Protein AF-A0ABD0NUK6-F1 (afdb_monomer_lite)

Sequence (109 aa):
HTVQKLKLQDISAITAKTLKVIPERIIDNYNKRQQPRFRLDPPGQAISTATQELLRLAEANPNGIATLDPVNDLHLKGVDVVEGVMRQRVLQDSLKDFHCIHSPTFTEQ

Radius of gyration: 19.46 Å; chains: 1; bounding box: 44×28×50 Å

Structure (mmCIF, N/CA/C/O backbone):
data_AF-A0ABD0NUK6-F1
#
_entry.id   AF-A0ABD0NUK6-F1
#
loop_
_atom_site.group_PDB
_atom_site.id
_atom_site.type_symbol
_atom_site.label_atom_id
_atom_site.label_alt_id
_atom_site.label_comp_id
_atom_site.label_asym_id
_atom_site.label_entity_id
_atom_site.label_seq_id
_atom_site.pdbx_PDB_ins_code
_atom_site.Cartn_x
_atom_site.Cartn_y
_atom_site.Cartn_z
_atom_site.occupancy
_atom_site.B_iso_or_equiv
_atom_site.auth_seq_id
_atom_site.auth_comp_id
_atom_site.auth_asym_id
_atom_site.auth_atom_id
_atom_site.pdbx_PDB_model_num
ATOM 1 N N . HIS A 1 1 ? 15.065 -0.877 -7.284 1.00 68.19 1 HIS A N 1
ATOM 2 C CA . HIS A 1 1 ? 13.633 -1.218 -7.396 1.00 68.19 1 HIS A CA 1
ATOM 3 C C . HIS A 1 1 ? 13.496 -2.732 -7.378 1.00 68.19 1 HIS A C 1
ATOM 5 O O . HIS A 1 1 ? 14.342 -3.411 -7.948 1.00 68.19 1 HIS A O 1
ATOM 11 N N . THR A 1 2 ? 12.477 -3.259 -6.714 1.00 82.25 2 THR A N 1
ATOM 12 C CA . THR A 1 2 ? 12.177 -4.695 -6.637 1.00 82.25 2 THR A CA 1
ATOM 13 C C . THR A 1 2 ? 10.699 -4.887 -6.948 1.00 82.25 2 THR A C 1
ATOM 15 O O . THR A 1 2 ? 9.888 -4.014 -6.645 1.00 82.25 2 THR A O 1
ATOM 18 N N . VAL A 1 3 ? 10.350 -6.004 -7.585 1.00 87.69 3 VAL A N 1
ATOM 19 C CA . VAL A 1 3 ? 8.954 -6.427 -7.730 1.00 87.69 3 VAL A CA 1
ATOM 20 C C . VAL A 1 3 ? 8.715 -7.512 -6.697 1.00 87.69 3 VAL A C 1
ATOM 22 O O . VAL A 1 3 ? 9.401 -8.533 -6.698 1.00 87.69 3 VAL A O 1
ATOM 25 N N . GLN A 1 4 ? 7.759 -7.278 -5.805 1.00 91.06 4 GLN A N 1
ATOM 26 C CA . GLN A 1 4 ? 7.409 -8.203 -4.737 1.00 91.06 4 GLN A CA 1
ATOM 27 C C . GLN A 1 4 ? 5.946 -8.612 -4.881 1.00 91.06 4 GLN A C 1
ATOM 29 O O . GLN A 1 4 ? 5.080 -7.778 -5.135 1.00 91.06 4 GLN A O 1
ATOM 34 N N . LYS A 1 5 ? 5.675 -9.909 -4.722 1.00 92.06 5 LYS A N 1
ATOM 35 C CA . LYS A 1 5 ? 4.309 -10.418 -4.596 1.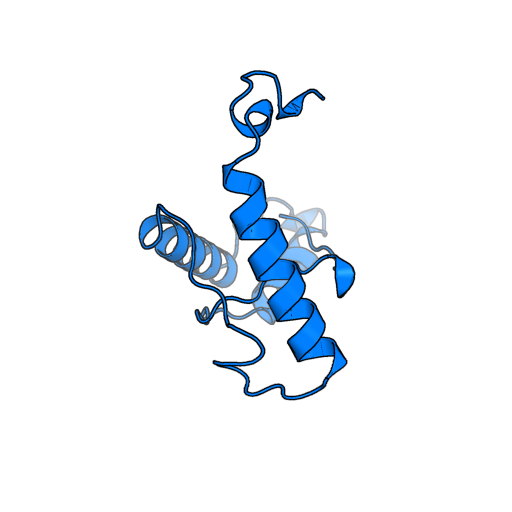00 92.06 5 LYS A CA 1
ATOM 36 C C . LYS A 1 5 ? 3.915 -10.359 -3.127 1.00 92.06 5 LYS A C 1
ATOM 38 O O . LYS A 1 5 ? 4.577 -10.987 -2.305 1.00 92.06 5 LYS A O 1
ATOM 43 N N . LEU A 1 6 ? 2.860 -9.613 -2.830 1.00 93.31 6 LEU A N 1
ATOM 44 C CA . LEU A 1 6 ? 2.291 -9.499 -1.491 1.00 93.31 6 LEU A CA 1
ATOM 45 C C . LEU A 1 6 ? 1.088 -10.433 -1.356 1.00 93.31 6 LEU A C 1
ATOM 47 O O . LEU A 1 6 ? 0.354 -10.662 -2.321 1.00 93.31 6 LEU A O 1
ATOM 51 N N . LYS A 1 7 ? 0.897 -10.985 -0.161 1.00 96.25 7 LYS A N 1
ATOM 52 C CA . LYS A 1 7 ? -0.315 -11.700 0.241 1.00 96.25 7 LYS A CA 1
ATOM 53 C C . LYS A 1 7 ? -1.310 -10.710 0.841 1.00 96.25 7 LYS A C 1
ATOM 55 O O . LYS A 1 7 ? -0.936 -9.630 1.281 1.00 96.25 7 LYS A O 1
ATOM 60 N N . LEU A 1 8 ? -2.578 -11.111 0.929 1.00 91.69 8 LEU A N 1
ATOM 61 C CA . LEU A 1 8 ? -3.622 -10.281 1.547 1.00 91.69 8 LEU A CA 1
ATOM 62 C C . LEU A 1 8 ? -3.275 -9.891 2.992 1.00 91.69 8 LEU A C 1
ATOM 64 O O . LEU A 1 8 ? -3.457 -8.747 3.378 1.00 91.69 8 LEU A O 1
ATOM 68 N N . GLN A 1 9 ? -2.703 -10.826 3.751 1.00 92.75 9 GLN A N 1
ATOM 69 C CA . GLN A 1 9 ? -2.251 -10.618 5.132 1.00 92.75 9 GLN A CA 1
ATOM 70 C C . GLN A 1 9 ? -1.090 -9.617 5.280 1.00 92.75 9 GLN A C 1
ATOM 72 O O . GLN A 1 9 ? -0.823 -9.173 6.390 1.00 92.75 9 GLN A O 1
ATOM 77 N N . ASP A 1 10 ? -0.406 -9.265 4.186 1.00 93.81 10 ASP A N 1
ATOM 78 C CA . ASP A 1 10 ? 0.679 -8.278 4.205 1.00 93.81 10 ASP A CA 1
ATOM 79 C C . ASP A 1 10 ? 0.136 -6.839 4.055 1.00 93.81 10 ASP A C 1
ATOM 81 O O . ASP A 1 10 ? 0.887 -5.872 4.176 1.00 93.81 10 ASP A O 1
ATOM 85 N N . ILE A 1 11 ? -1.165 -6.679 3.774 1.00 93.12 11 ILE A N 1
ATOM 86 C CA . ILE A 1 11 ? -1.827 -5.383 3.594 1.00 93.12 11 ILE A CA 1
ATOM 87 C C . ILE A 1 11 ? -2.464 -4.966 4.921 1.00 93.12 11 ILE A C 1
ATOM 89 O O . ILE A 1 11 ? -3.445 -5.559 5.360 1.00 93.12 11 ILE A O 1
ATOM 93 N N . SER A 1 12 ? -1.931 -3.914 5.544 1.00 91.06 12 SER A N 1
ATOM 94 C CA . SER A 1 12 ? -2.448 -3.390 6.815 1.00 91.06 12 SER A CA 1
ATOM 95 C C . SER A 1 12 ? -3.542 -2.332 6.653 1.00 91.06 12 SER A C 1
ATOM 97 O O . SER A 1 12 ? -4.397 -2.202 7.525 1.00 91.06 12 SER A O 1
ATOM 99 N N . ALA A 1 13 ? -3.528 -1.567 5.558 1.00 92.56 13 ALA A N 1
ATOM 100 C CA . ALA A 1 13 ? -4.522 -0.533 5.289 1.00 92.56 13 ALA A CA 1
ATOM 101 C C . ALA A 1 13 ? -4.613 -0.186 3.797 1.00 92.56 13 ALA A C 1
ATOM 103 O O . ALA A 1 13 ? -3.662 -0.373 3.036 1.00 92.56 13 ALA A O 1
ATOM 104 N N . ILE A 1 14 ? -5.755 0.374 3.391 1.00 94.06 14 ILE A N 1
ATOM 105 C CA . ILE A 1 14 ? -6.000 0.882 2.036 1.00 94.06 14 ILE A CA 1
ATOM 106 C C . ILE A 1 14 ? -6.258 2.381 2.140 1.00 94.06 14 ILE A C 1
ATOM 108 O O . ILE A 1 14 ? -7.076 2.808 2.947 1.00 94.06 14 ILE A O 1
ATOM 112 N N . THR A 1 15 ? -5.574 3.197 1.341 1.00 94.88 15 THR A N 1
ATOM 113 C CA . THR A 1 15 ? -5.808 4.648 1.317 1.00 94.88 15 THR A CA 1
ATOM 114 C C . THR A 1 15 ? -7.003 5.032 0.442 1.00 94.88 15 THR A C 1
ATOM 116 O O . THR A 1 15 ? -7.283 4.384 -0.561 1.00 94.88 15 THR A O 1
ATOM 119 N N . ALA A 1 16 ? -7.665 6.144 0.776 1.00 92.62 16 ALA A N 1
ATOM 120 C CA . ALA A 1 16 ? -8.652 6.783 -0.095 1.00 92.62 16 ALA A CA 1
ATOM 121 C C . ALA A 1 16 ? -8.023 7.480 -1.325 1.00 92.62 16 ALA A C 1
ATOM 123 O O . ALA A 1 16 ? -8.730 7.956 -2.215 1.00 92.62 16 ALA A O 1
ATOM 124 N N . LYS A 1 17 ? -6.689 7.602 -1.384 1.00 93.25 17 LYS A N 1
ATOM 125 C CA . LYS A 1 17 ? -5.983 8.249 -2.497 1.00 93.25 17 LYS A CA 1
ATOM 126 C C . LYS A 1 17 ? -5.747 7.271 -3.641 1.00 93.25 17 LYS A C 1
ATOM 128 O O . LYS A 1 17 ? -5.265 6.164 -3.449 1.00 93.25 17 LYS A O 1
ATOM 133 N N . THR A 1 18 ? -6.013 7.732 -4.859 1.00 91.81 18 THR A N 1
ATOM 134 C CA . THR A 1 18 ? -5.697 6.994 -6.086 1.00 91.81 18 THR A CA 1
ATOM 135 C C . THR A 1 18 ? -4.565 7.692 -6.826 1.00 91.81 18 THR A C 1
ATOM 137 O O . THR A 1 18 ? -4.641 8.893 -7.086 1.00 91.81 18 THR A O 1
ATOM 140 N N . LEU A 1 19 ? -3.521 6.941 -7.176 1.00 91.50 19 LEU A N 1
ATOM 141 C CA . LEU A 1 19 ? -2.400 7.441 -7.969 1.00 91.50 19 LEU A CA 1
ATOM 142 C C . LEU A 1 19 ? -2.641 7.188 -9.457 1.00 91.50 19 LEU A C 1
ATOM 144 O O . LEU A 1 19 ? -2.987 6.079 -9.863 1.00 91.50 19 LEU A O 1
ATOM 148 N N . LYS A 1 20 ? -2.412 8.210 -10.285 1.00 89.25 20 LYS A N 1
ATOM 149 C CA . LYS A 1 20 ? -2.475 8.090 -11.747 1.00 89.25 20 LYS A CA 1
ATOM 150 C C . LYS A 1 20 ? -1.122 7.630 -12.282 1.00 89.25 20 LYS A C 1
ATOM 152 O O . LYS A 1 20 ? -0.294 8.440 -12.688 1.00 89.25 20 LYS A O 1
ATOM 157 N N . VAL A 1 21 ? -0.900 6.322 -12.262 1.00 92.06 21 VAL A N 1
ATOM 158 C CA . VAL A 1 21 ? 0.311 5.677 -12.791 1.00 92.06 21 VAL A CA 1
ATOM 159 C C . VAL A 1 21 ? -0.050 4.658 -13.870 1.00 92.06 21 VAL A C 1
ATOM 161 O O . VAL A 1 21 ? -1.220 4.332 -14.047 1.00 92.06 21 VAL A O 1
ATOM 164 N N . ILE A 1 22 ? 0.954 4.164 -14.599 1.00 93.94 22 ILE A N 1
ATOM 165 C CA . ILE A 1 22 ? 0.792 3.112 -15.614 1.00 93.94 22 ILE A CA 1
ATOM 166 C C . ILE A 1 22 ? 1.581 1.879 -15.144 1.00 93.94 22 ILE A C 1
ATOM 168 O O . ILE A 1 22 ? 2.774 1.780 -15.459 1.00 93.94 22 ILE A O 1
ATOM 172 N N . PRO A 1 23 ? 0.974 0.978 -14.344 1.00 92.25 23 PRO A N 1
ATOM 173 C CA . PRO A 1 23 ? 1.674 -0.143 -13.715 1.00 92.25 23 PRO A CA 1
ATOM 174 C C . PRO A 1 23 ? 2.375 -1.066 -14.713 1.00 92.25 23 PRO A C 1
ATOM 176 O O . PRO A 1 23 ? 3.505 -1.485 -14.470 1.00 92.25 23 PRO A O 1
ATOM 179 N N . GLU A 1 24 ? 1.763 -1.324 -15.867 1.00 94.25 24 GLU A N 1
ATOM 180 C CA . GLU A 1 24 ? 2.305 -2.214 -16.897 1.00 94.25 24 GLU A CA 1
ATOM 181 C C . GLU A 1 24 ? 3.657 -1.694 -17.398 1.00 94.25 24 GLU A C 1
ATOM 183 O O . GLU A 1 24 ? 4.637 -2.431 -17.443 1.00 94.25 24 GLU A O 1
ATOM 188 N N . ARG A 1 25 ? 3.764 -0.382 -17.649 1.00 94.75 25 ARG A N 1
ATOM 189 C CA . ARG A 1 25 ? 5.022 0.246 -18.088 1.00 94.75 25 ARG A CA 1
ATOM 190 C C . ARG A 1 25 ? 6.102 0.233 -17.007 1.00 94.75 25 ARG A C 1
ATOM 192 O O . ARG A 1 25 ? 7.290 0.223 -17.332 1.00 94.75 25 ARG A O 1
ATOM 199 N N . ILE A 1 26 ? 5.710 0.266 -15.734 1.00 93.88 26 ILE A N 1
ATOM 200 C CA . ILE A 1 26 ? 6.634 0.154 -14.599 1.00 93.88 26 ILE A CA 1
ATOM 201 C C . ILE A 1 26 ? 7.211 -1.268 -14.547 1.00 93.88 26 ILE A C 1
ATOM 203 O O . ILE A 1 26 ? 8.429 -1.433 -14.441 1.00 93.88 26 ILE A O 1
ATOM 207 N N . ILE A 1 27 ? 6.354 -2.282 -14.692 1.00 93.62 27 ILE A N 1
ATOM 208 C CA . ILE A 1 27 ? 6.739 -3.700 -14.718 1.00 93.62 27 ILE A CA 1
ATOM 209 C C . ILE A 1 27 ? 7.607 -4.010 -15.946 1.00 93.62 27 ILE A C 1
ATOM 211 O O . ILE A 1 27 ? 8.650 -4.650 -15.818 1.00 93.62 27 ILE A O 1
ATOM 215 N N . ASP A 1 28 ? 7.252 -3.498 -17.123 1.00 93.56 28 ASP A N 1
ATOM 216 C CA . ASP A 1 28 ? 8.044 -3.678 -18.342 1.00 93.56 28 ASP A CA 1
ATOM 217 C C . ASP A 1 28 ? 9.435 -3.054 -18.215 1.00 93.56 28 ASP A C 1
ATOM 219 O O . ASP A 1 28 ? 10.433 -3.663 -18.610 1.00 93.56 28 ASP A O 1
ATOM 223 N N . ASN A 1 29 ? 9.535 -1.858 -17.616 1.00 93.50 29 ASN A N 1
ATOM 224 C CA . ASN A 1 29 ? 10.828 -1.235 -17.346 1.00 93.50 29 ASN A CA 1
ATOM 225 C C . ASN A 1 29 ? 11.671 -2.097 -16.395 1.00 93.50 29 ASN A C 1
ATOM 227 O O . ASN A 1 29 ? 12.852 -2.312 -16.667 1.00 93.50 29 ASN A O 1
ATOM 231 N N . TYR A 1 30 ? 11.064 -2.638 -15.332 1.00 92.62 30 TYR A N 1
ATOM 232 C CA . TYR A 1 30 ? 11.728 -3.568 -14.417 1.00 92.62 30 TYR A CA 1
ATOM 233 C C . TYR A 1 30 ? 12.276 -4.797 -15.153 1.00 92.62 30 TYR A C 1
ATOM 235 O O . TYR A 1 30 ? 13.463 -5.108 -15.029 1.00 92.62 30 TYR A O 1
ATOM 243 N N . ASN A 1 31 ? 11.433 -5.459 -15.950 1.00 93.00 31 ASN A N 1
ATOM 244 C CA . ASN A 1 31 ? 11.780 -6.666 -16.699 1.00 93.00 31 ASN A CA 1
ATOM 245 C C . ASN A 1 31 ? 12.893 -6.398 -17.717 1.00 93.00 31 ASN A C 1
ATOM 247 O O . ASN A 1 31 ? 13.858 -7.159 -17.800 1.00 93.00 31 ASN A O 1
ATOM 251 N N . LYS A 1 32 ? 12.810 -5.281 -18.454 1.00 93.31 32 LYS A N 1
ATOM 252 C CA . LYS A 1 32 ? 13.850 -4.867 -19.404 1.00 93.31 32 LYS A CA 1
ATOM 253 C C . LYS A 1 32 ? 15.200 -4.720 -18.701 1.00 93.31 32 LYS A C 1
ATOM 255 O O . LYS A 1 32 ? 16.200 -5.239 -19.191 1.00 93.31 32 LYS A O 1
ATOM 260 N N . ARG A 1 33 ? 15.231 -4.071 -17.533 1.00 91.94 33 ARG A N 1
ATOM 261 C CA . ARG A 1 33 ? 16.463 -3.821 -16.765 1.00 91.94 33 ARG A CA 1
ATOM 262 C C . ARG A 1 33 ? 17.036 -5.061 -16.066 1.00 91.94 33 ARG A C 1
ATOM 264 O O . ARG A 1 33 ? 18.174 -4.998 -15.602 1.00 91.94 33 ARG A O 1
ATOM 271 N N . GLN A 1 34 ? 16.319 -6.192 -16.043 1.00 92.19 34 GLN A N 1
ATOM 272 C CA . GLN A 1 34 ? 16.902 -7.485 -15.649 1.00 92.19 34 GLN A CA 1
ATOM 273 C C . GLN A 1 34 ? 17.908 -8.007 -16.687 1.00 92.19 34 GLN A C 1
ATOM 275 O O . GLN A 1 34 ? 18.824 -8.756 -16.346 1.00 92.19 34 GLN A O 1
ATOM 280 N N . GLN A 1 35 ? 17.786 -7.588 -17.950 1.00 94.19 35 GLN A N 1
ATOM 281 C CA . GLN A 1 35 ? 18.717 -7.980 -19.004 1.00 94.19 35 GLN A CA 1
ATOM 282 C C . GLN A 1 35 ? 20.046 -7.218 -18.848 1.00 94.19 35 GLN A C 1
ATOM 284 O O . GLN A 1 35 ? 20.022 -5.991 -18.705 1.00 94.19 35 GLN A O 1
ATOM 289 N N . PRO A 1 36 ? 21.218 -7.884 -18.938 1.00 95.00 36 PRO A N 1
ATOM 290 C CA . PRO A 1 36 ? 22.519 -7.250 -18.697 1.00 95.00 36 PRO A CA 1
ATOM 291 C C . PRO A 1 36 ? 22.751 -5.971 -19.508 1.00 95.00 36 PRO A C 1
ATOM 293 O O . PRO A 1 36 ? 23.248 -4.984 -18.972 1.00 95.00 36 PRO A O 1
ATOM 296 N N . ARG A 1 37 ? 22.320 -5.967 -20.776 1.00 96.38 37 ARG A N 1
ATOM 297 C CA . ARG A 1 37 ? 22.476 -4.833 -21.696 1.00 96.38 37 ARG A CA 1
ATOM 298 C C . ARG A 1 37 ? 21.747 -3.566 -21.238 1.00 96.38 37 ARG A C 1
ATOM 300 O O . ARG A 1 37 ? 22.235 -2.479 -21.506 1.00 96.38 37 ARG A O 1
ATOM 307 N N . PHE A 1 38 ? 20.601 -3.701 -20.572 1.00 94.31 38 PHE A N 1
ATOM 308 C CA . PHE A 1 38 ? 19.742 -2.572 -20.193 1.00 94.31 38 PHE A CA 1
ATOM 309 C C . PHE A 1 38 ? 19.812 -2.245 -18.699 1.00 94.31 38 PHE A C 1
ATOM 311 O O . PHE A 1 38 ? 19.096 -1.370 -18.219 1.00 94.31 38 PHE A O 1
ATOM 318 N N . ARG A 1 39 ? 20.658 -2.937 -17.929 1.00 91.19 39 ARG A N 1
ATOM 319 C CA . ARG A 1 39 ? 20.755 -2.761 -16.472 1.00 91.19 39 ARG A CA 1
ATOM 320 C C . ARG A 1 39 ? 21.024 -1.303 -16.078 1.00 91.19 39 ARG A C 1
ATOM 322 O O . ARG A 1 39 ? 20.428 -0.795 -15.124 1.00 91.19 39 ARG A O 1
ATOM 329 N N . LEU A 1 40 ? 21.884 -0.631 -16.842 1.00 92.38 40 LEU A N 1
ATOM 330 C CA . LEU A 1 40 ? 22.292 0.759 -16.627 1.00 92.38 40 LEU A CA 1
ATOM 331 C C . LEU A 1 40 ? 21.449 1.779 -17.407 1.00 92.38 40 LEU A C 1
ATOM 333 O O . LEU A 1 40 ? 21.725 2.972 -17.304 1.00 92.38 40 LEU A O 1
ATOM 337 N N . ASP A 1 41 ? 20.415 1.345 -18.140 1.00 92.88 41 ASP A N 1
ATOM 338 C CA . ASP A 1 41 ? 19.490 2.279 -18.785 1.00 92.88 41 ASP A CA 1
ATOM 339 C C . ASP A 1 41 ? 18.857 3.188 -17.716 1.00 92.88 41 ASP A C 1
ATOM 341 O O . ASP A 1 41 ? 18.498 2.715 -16.626 1.00 92.88 41 ASP A O 1
ATOM 345 N N . PRO A 1 42 ? 18.668 4.484 -18.007 1.00 90.69 42 PRO A N 1
ATOM 346 C CA . PRO A 1 42 ? 17.929 5.356 -17.110 1.00 90.69 42 PRO A CA 1
ATOM 347 C C . PRO A 1 42 ? 16.488 4.844 -16.910 1.00 90.69 42 PRO A C 1
ATOM 349 O O . PRO A 1 42 ? 15.932 4.151 -17.772 1.00 90.69 42 PRO A O 1
ATOM 352 N N . PRO A 1 43 ? 15.851 5.162 -15.766 1.00 87.62 43 PRO A N 1
ATOM 353 C CA . PRO A 1 43 ? 14.448 4.833 -15.550 1.00 87.62 43 PRO A CA 1
ATOM 354 C C . PRO A 1 43 ? 13.573 5.482 -16.631 1.00 87.62 43 PRO A C 1
ATOM 356 O O . PRO A 1 43 ? 13.766 6.639 -17.000 1.00 87.62 43 PRO A O 1
ATOM 359 N N . GLY A 1 44 ? 12.603 4.725 -17.148 1.00 89.75 44 GLY A N 1
ATOM 360 C CA . GLY A 1 44 ? 11.659 5.250 -18.134 1.00 89.75 44 GLY A CA 1
ATOM 361 C C . GLY A 1 44 ? 10.718 6.295 -17.527 1.00 89.75 44 GLY A C 1
ATOM 362 O O . GLY A 1 44 ? 10.519 6.333 -16.314 1.00 89.75 44 GLY A O 1
ATOM 363 N N . GLN A 1 45 ? 10.067 7.096 -18.374 1.00 92.31 45 GLN A N 1
ATOM 364 C CA . GLN A 1 45 ? 9.158 8.171 -17.947 1.00 92.31 45 GLN A CA 1
ATOM 365 C C . GLN A 1 45 ? 8.091 7.706 -16.941 1.00 92.31 45 GLN A C 1
ATOM 367 O O . GLN A 1 45 ? 7.833 8.405 -15.969 1.00 92.31 45 GLN A O 1
ATOM 372 N N . ALA A 1 46 ? 7.515 6.512 -17.128 1.00 92.94 46 ALA A N 1
ATOM 373 C CA . ALA A 1 46 ? 6.508 5.963 -16.216 1.00 92.94 46 ALA A CA 1
ATOM 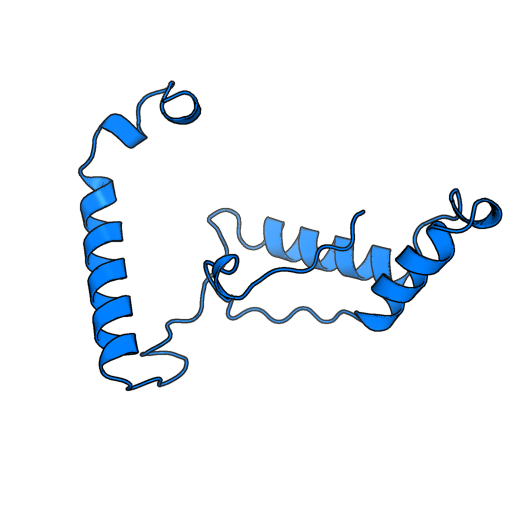374 C C . ALA A 1 46 ? 7.035 5.782 -14.779 1.00 92.94 46 ALA A C 1
ATOM 376 O O . ALA A 1 46 ? 6.300 6.025 -13.826 1.00 92.94 46 ALA A O 1
ATOM 377 N N . ILE A 1 47 ? 8.313 5.410 -14.626 1.00 93.06 47 ILE A N 1
ATOM 378 C CA . ILE A 1 47 ? 8.981 5.320 -13.321 1.00 93.06 47 ILE A CA 1
ATOM 379 C C . ILE A 1 47 ? 9.144 6.718 -12.731 1.00 93.06 47 ILE A C 1
ATOM 381 O O . ILE A 1 47 ? 8.805 6.931 -11.574 1.00 93.06 47 ILE A O 1
ATOM 385 N N . SER A 1 48 ? 9.630 7.677 -13.524 1.00 93.00 48 SER A N 1
ATOM 386 C CA . SER A 1 48 ? 9.829 9.055 -13.062 1.00 93.00 48 SER A CA 1
ATOM 387 C C . SER A 1 48 ? 8.520 9.689 -12.590 1.00 93.00 48 SER A C 1
ATOM 389 O O . SER A 1 48 ? 8.481 10.261 -11.504 1.00 93.00 48 SER A O 1
ATOM 391 N N . THR A 1 49 ? 7.434 9.523 -13.350 1.00 94.38 49 THR A N 1
ATOM 392 C CA . THR A 1 49 ? 6.098 10.006 -12.973 1.00 94.38 49 THR A CA 1
ATOM 393 C C . THR A 1 49 ? 5.589 9.331 -11.702 1.00 94.38 49 THR A C 1
ATOM 395 O O . THR A 1 49 ? 5.109 10.020 -10.808 1.00 94.38 49 THR A O 1
ATOM 398 N N . ALA A 1 50 ? 5.721 8.005 -11.578 1.00 94.69 50 ALA A N 1
ATOM 399 C CA . ALA A 1 50 ? 5.296 7.298 -10.371 1.00 94.69 50 ALA A CA 1
ATOM 400 C C . ALA A 1 50 ? 6.074 7.762 -9.131 1.00 94.69 50 ALA A C 1
ATOM 402 O O . ALA A 1 50 ? 5.469 8.021 -8.095 1.00 94.69 50 ALA A O 1
ATOM 403 N N . THR A 1 51 ? 7.393 7.934 -9.245 1.00 93.69 51 THR A N 1
ATOM 404 C CA . THR A 1 51 ? 8.233 8.454 -8.158 1.00 93.69 51 THR A CA 1
ATOM 405 C C . THR A 1 51 ? 7.820 9.867 -7.753 1.00 93.69 51 THR A C 1
ATOM 407 O O . THR A 1 51 ? 7.710 10.146 -6.564 1.00 93.69 51 THR A O 1
ATOM 410 N N . GLN A 1 52 ? 7.556 10.753 -8.718 1.00 94.00 52 GLN A N 1
ATOM 411 C CA . GLN A 1 52 ? 7.113 12.122 -8.435 1.00 94.00 52 GLN A CA 1
ATOM 412 C C . GLN A 1 52 ? 5.740 12.158 -7.757 1.00 94.00 52 GLN A C 1
ATOM 414 O O . GLN A 1 52 ? 5.562 12.893 -6.792 1.00 94.00 52 GLN A O 1
ATOM 419 N N . GLU A 1 53 ? 4.784 11.345 -8.209 1.00 94.19 53 GLU A N 1
ATOM 420 C CA . GLU A 1 53 ? 3.465 11.262 -7.577 1.00 94.19 53 GLU A CA 1
ATOM 421 C C . GLU A 1 53 ? 3.535 10.689 -6.156 1.00 94.19 53 GLU A C 1
ATOM 423 O O . GLU A 1 53 ? 2.851 11.187 -5.263 1.00 94.19 53 GLU A O 1
ATOM 428 N N . LEU A 1 54 ? 4.388 9.685 -5.924 1.00 94.38 54 LEU A N 1
ATOM 429 C CA . LEU A 1 54 ? 4.641 9.146 -4.585 1.00 94.38 54 LEU A CA 1
ATOM 430 C C . LEU A 1 54 ? 5.293 10.186 -3.667 1.00 94.38 54 LEU A C 1
ATOM 432 O O . LEU A 1 54 ? 4.871 10.322 -2.520 1.00 94.38 54 LEU A O 1
ATOM 436 N N . LEU A 1 55 ? 6.272 10.947 -4.169 1.00 95.25 55 LEU A N 1
ATOM 437 C CA . LEU A 1 55 ? 6.911 12.028 -3.417 1.00 95.25 55 LEU A CA 1
ATOM 438 C C . LEU A 1 55 ? 5.894 13.112 -3.046 1.00 95.25 55 LEU A C 1
ATOM 440 O O . LEU A 1 55 ? 5.744 13.440 -1.874 1.00 95.25 55 LEU A O 1
ATOM 444 N N . ARG A 1 56 ? 5.118 13.587 -4.026 1.00 94.62 56 ARG A N 1
ATOM 445 C CA . ARG A 1 56 ? 4.057 14.578 -3.818 1.00 94.62 56 ARG A CA 1
ATOM 446 C C . ARG A 1 56 ? 3.017 14.094 -2.806 1.00 94.62 56 ARG A C 1
ATOM 448 O O . ARG A 1 56 ? 2.519 14.882 -2.006 1.00 94.62 56 ARG A O 1
ATOM 455 N N . LEU A 1 57 ? 2.667 12.805 -2.840 1.00 94.69 57 LEU A N 1
ATOM 456 C CA . LEU A 1 57 ? 1.740 12.205 -1.882 1.00 94.69 57 LEU A CA 1
ATOM 457 C C . LEU A 1 57 ? 2.322 12.205 -0.463 1.00 94.69 57 LEU A C 1
ATOM 459 O O . LEU A 1 57 ? 1.598 12.548 0.469 1.00 94.69 57 LEU A O 1
ATOM 463 N N . ALA A 1 58 ? 3.599 11.859 -0.298 1.00 93.88 58 ALA A N 1
ATOM 464 C CA . ALA A 1 58 ? 4.270 11.878 0.999 1.00 93.88 58 ALA A CA 1
ATOM 465 C C . ALA A 1 58 ? 4.380 13.306 1.564 1.00 93.88 58 ALA A C 1
ATOM 467 O O . ALA A 1 58 ? 3.993 13.547 2.704 1.00 93.88 58 ALA A O 1
ATOM 468 N N . GLU A 1 59 ? 4.819 14.268 0.748 1.00 95.12 59 GLU A N 1
ATOM 469 C CA . GLU A 1 59 ? 4.974 15.674 1.149 1.00 95.12 59 GLU A CA 1
ATOM 470 C C . GLU A 1 59 ? 3.640 16.328 1.531 1.00 95.12 59 GLU A C 1
ATOM 472 O O . GLU A 1 59 ? 3.576 17.121 2.468 1.00 95.12 59 GLU A O 1
ATOM 477 N N . ALA A 1 60 ? 2.550 15.968 0.848 1.00 95.06 60 ALA A N 1
ATOM 478 C CA . ALA A 1 60 ? 1.219 16.481 1.161 1.00 95.06 60 ALA A CA 1
ATOM 479 C C . ALA A 1 60 ? 0.604 15.880 2.441 1.00 95.06 60 ALA A C 1
ATOM 481 O O . ALA A 1 60 ? -0.416 16.384 2.909 1.00 95.06 60 ALA A O 1
ATOM 482 N N . ASN A 1 61 ? 1.169 14.796 2.988 1.00 94.81 61 ASN A N 1
ATOM 483 C CA . ASN A 1 61 ? 0.601 14.055 4.118 1.00 94.81 61 ASN A CA 1
ATOM 484 C C . ASN A 1 61 ? 1.680 13.748 5.181 1.00 94.81 61 ASN A C 1
ATOM 486 O O . ASN A 1 61 ? 1.960 12.577 5.449 1.00 94.81 61 ASN A O 1
ATOM 490 N N . PRO A 1 62 ? 2.279 14.776 5.820 1.00 92.88 62 PRO A N 1
ATOM 491 C CA . PRO A 1 62 ? 3.402 14.600 6.750 1.00 92.88 62 PRO A CA 1
ATOM 492 C C . PRO A 1 62 ? 3.043 13.785 8.001 1.00 92.88 62 PRO A C 1
ATOM 494 O O . PRO A 1 62 ? 3.907 13.141 8.585 1.00 92.88 62 PRO A O 1
ATOM 497 N N . ASN A 1 63 ? 1.763 13.768 8.385 1.00 91.75 63 ASN A N 1
ATOM 498 C CA . ASN A 1 63 ? 1.255 13.019 9.539 1.00 91.75 63 ASN A CA 1
ATOM 499 C C . ASN A 1 63 ? 0.678 11.644 9.155 1.00 91.75 63 ASN A C 1
ATOM 501 O O . ASN A 1 63 ? -0.022 11.022 9.951 1.00 91.75 63 ASN A O 1
ATOM 505 N N . GLY A 1 64 ? 0.937 11.181 7.931 1.00 90.12 64 GLY A N 1
ATOM 506 C CA . GLY A 1 64 ? 0.376 9.950 7.388 1.00 90.12 64 GLY A CA 1
ATOM 507 C C . GLY A 1 64 ? -0.835 10.184 6.487 1.00 90.12 64 GLY A C 1
ATOM 508 O O . GLY A 1 64 ? -1.457 11.247 6.472 1.00 90.12 64 GLY A O 1
ATOM 509 N N 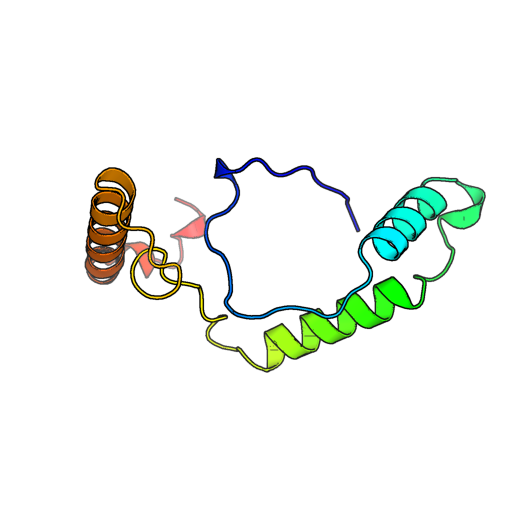. ILE A 1 65 ? -1.143 9.166 5.686 1.00 93.31 65 ILE A N 1
ATOM 510 C CA . ILE A 1 65 ? -2.178 9.220 4.654 1.00 93.31 65 ILE A CA 1
ATOM 511 C C . ILE A 1 65 ? -3.472 8.628 5.215 1.00 93.31 65 ILE A C 1
ATOM 513 O O . ILE A 1 65 ? -3.459 7.549 5.803 1.00 93.31 65 ILE A O 1
ATOM 517 N N . ALA A 1 66 ? -4.598 9.304 4.977 1.00 92.62 66 ALA A N 1
ATOM 518 C CA . ALA A 1 66 ? -5.914 8.798 5.351 1.00 92.62 66 ALA A CA 1
ATOM 519 C C . ALA A 1 66 ? -6.220 7.439 4.693 1.00 92.62 66 ALA A C 1
ATOM 521 O O . ALA A 1 66 ? -6.023 7.246 3.481 1.00 92.62 66 ALA A O 1
ATOM 522 N N . THR A 1 67 ? -6.732 6.519 5.505 1.00 94.50 67 THR A N 1
ATOM 523 C CA . THR A 1 67 ? -7.134 5.166 5.118 1.00 94.50 67 THR A CA 1
ATOM 524 C C . THR A 1 67 ? -8.650 5.049 5.053 1.00 94.50 67 THR A C 1
ATOM 526 O O . THR A 1 67 ? -9.348 5.770 5.759 1.00 94.50 67 THR A O 1
ATOM 529 N N . LEU A 1 68 ? -9.149 4.147 4.214 1.00 95.56 68 LEU A N 1
ATOM 530 C CA . LEU A 1 68 ? -10.568 3.8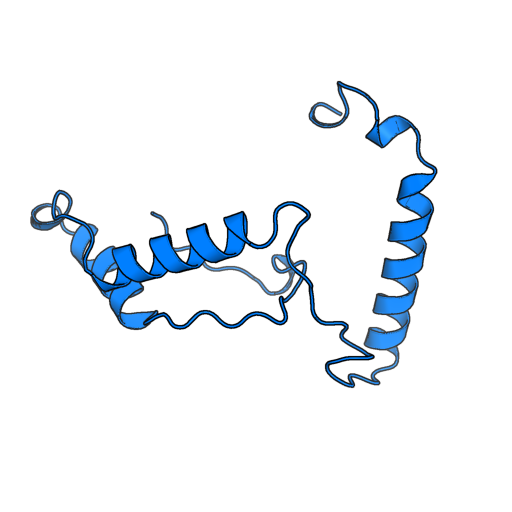37 4.104 1.00 95.56 68 LEU A CA 1
ATOM 531 C C . LEU A 1 68 ? -11.031 3.056 5.334 1.00 95.56 68 LEU A C 1
ATOM 533 O O . LEU A 1 68 ? -10.369 2.106 5.757 1.00 95.56 68 LEU A O 1
ATOM 537 N N . ASP A 1 69 ? -12.187 3.431 5.865 1.00 94.50 69 ASP A N 1
ATOM 538 C CA . ASP A 1 69 ? -12.908 2.678 6.879 1.00 94.50 69 ASP A CA 1
ATOM 539 C C . ASP A 1 69 ? -13.767 1.592 6.196 1.00 94.50 69 ASP A C 1
ATOM 541 O O . ASP A 1 69 ? -14.657 1.913 5.398 1.00 94.50 69 ASP A O 1
ATOM 545 N N . PRO A 1 70 ? -13.539 0.296 6.487 1.00 94.31 70 PRO A N 1
ATOM 546 C CA . PRO A 1 70 ? -14.280 -0.784 5.838 1.00 94.31 70 PRO A CA 1
ATOM 547 C C . PRO A 1 70 ? -15.801 -0.705 6.036 1.00 94.31 70 PRO A C 1
ATOM 549 O O . PRO A 1 70 ? -16.559 -1.097 5.150 1.00 94.31 70 PRO A O 1
ATOM 552 N N . VAL A 1 71 ? -16.268 -0.190 7.174 1.00 95.69 71 VAL A N 1
ATOM 553 C CA . VAL A 1 71 ? -17.696 -0.129 7.513 1.00 95.69 71 VAL A CA 1
ATOM 554 C C . VAL A 1 71 ? -18.311 1.182 7.027 1.00 95.69 71 VAL A C 1
ATOM 556 O O 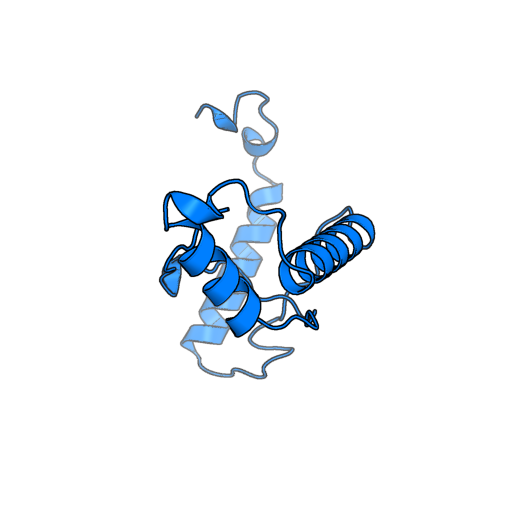. VAL A 1 71 ? -19.396 1.183 6.443 1.00 95.69 71 VAL A O 1
ATOM 559 N N . ASN A 1 72 ? -17.624 2.299 7.252 1.00 94.44 72 ASN A N 1
ATOM 560 C CA . ASN A 1 72 ? -18.156 3.632 6.990 1.00 94.44 72 ASN A CA 1
ATOM 561 C C . ASN A 1 72 ? -17.967 4.068 5.532 1.00 94.44 72 ASN A C 1
ATOM 563 O O . ASN A 1 72 ? -18.911 4.602 4.956 1.00 94.44 72 ASN A O 1
ATOM 567 N N . ASP A 1 73 ? -16.812 3.786 4.919 1.00 95.62 73 ASP A N 1
ATOM 568 C CA . ASP A 1 73 ? -16.504 4.233 3.552 1.00 95.62 73 ASP A CA 1
ATOM 569 C C . ASP A 1 73 ? -16.836 3.164 2.506 1.00 95.62 73 ASP A C 1
ATOM 571 O O . ASP A 1 73 ? -17.359 3.469 1.436 1.00 95.62 73 ASP A O 1
ATOM 575 N N . LEU A 1 74 ? -16.533 1.896 2.809 1.00 95.00 74 LEU A N 1
ATOM 576 C CA . LEU A 1 74 ? -16.780 0.773 1.893 1.00 95.00 74 LEU A CA 1
ATOM 577 C C . LEU A 1 74 ? -18.132 0.086 2.125 1.00 95.00 74 LEU A C 1
ATOM 579 O O . LEU A 1 74 ? -18.518 -0.786 1.346 1.00 95.00 74 LEU A O 1
ATOM 583 N N . HIS A 1 75 ? -18.854 0.471 3.182 1.00 96.12 75 HIS A N 1
ATOM 584 C CA . HIS A 1 75 ? -20.160 -0.084 3.544 1.00 96.12 75 HIS A CA 1
ATOM 585 C C . HIS A 1 75 ? -20.177 -1.615 3.693 1.00 96.12 75 HIS A C 1
ATOM 587 O O . HIS A 1 75 ? -21.196 -2.262 3.428 1.00 96.12 75 HIS A O 1
ATOM 593 N N . LEU A 1 76 ? -19.072 -2.210 4.153 1.00 95.75 76 LEU A N 1
ATOM 594 C CA . LEU A 1 76 ? -18.983 -3.640 4.436 1.00 95.75 76 LEU A CA 1
ATOM 595 C C . LEU A 1 76 ? -19.655 -3.935 5.783 1.00 95.75 76 LEU A C 1
ATOM 597 O O . LEU A 1 76 ? -19.148 -3.581 6.843 1.00 95.75 76 LEU A O 1
ATOM 601 N N . LYS A 1 77 ? -20.825 -4.581 5.732 1.00 95.31 77 LYS A N 1
ATOM 602 C CA . LYS A 1 77 ? -21.685 -4.854 6.902 1.00 95.31 77 LYS A CA 1
ATOM 603 C C . LYS A 1 77 ? -21.632 -6.308 7.386 1.00 95.31 77 LYS A C 1
ATOM 605 O O . LYS A 1 77 ? -22.520 -6.739 8.117 1.00 95.31 77 LYS A O 1
ATOM 610 N N . GLY A 1 78 ? -20.632 -7.075 6.946 1.00 97.31 78 GLY A N 1
ATOM 611 C CA . GLY A 1 78 ? -20.389 -8.424 7.462 1.00 97.31 78 GLY A CA 1
ATOM 612 C C . GLY A 1 78 ? -20.106 -8.371 8.961 1.00 97.31 78 GLY A C 1
ATOM 613 O O . GLY A 1 78 ? -19.398 -7.475 9.417 1.00 97.31 78 GLY A O 1
ATOM 614 N N . VAL A 1 79 ? -20.687 -9.296 9.726 1.00 96.94 79 VAL A N 1
ATOM 615 C CA . VAL A 1 79 ? -20.554 -9.315 11.194 1.00 96.94 79 VAL A CA 1
ATOM 616 C C . VAL A 1 79 ? -19.083 -9.417 11.600 1.00 96.94 79 VAL A C 1
ATOM 618 O O . VAL A 1 79 ? -18.612 -8.634 12.415 1.00 96.94 79 VAL A O 1
ATOM 621 N N . ASP A 1 80 ? -18.345 -10.308 10.945 1.00 96.19 80 ASP A N 1
ATOM 622 C CA . ASP A 1 80 ? -16.905 -10.509 11.094 1.00 96.19 80 ASP A CA 1
ATOM 623 C C . ASP A 1 80 ? -16.087 -9.240 10.803 1.00 96.19 80 ASP A C 1
ATOM 625 O O . ASP A 1 80 ? -15.171 -8.897 11.553 1.00 96.19 80 ASP A O 1
ATOM 629 N N . VAL A 1 81 ? -16.443 -8.505 9.746 1.00 94.62 81 VAL A N 1
ATOM 630 C CA . VAL A 1 81 ? -15.779 -7.246 9.381 1.00 94.62 81 VAL A CA 1
ATOM 631 C C . VAL A 1 81 ? -16.042 -6.169 10.430 1.00 94.62 81 VAL A C 1
ATOM 633 O O . VAL A 1 81 ? -15.108 -5.505 10.877 1.00 94.62 81 VAL A O 1
ATOM 636 N N . VAL A 1 82 ? -17.300 -6.001 10.844 1.00 96.75 82 VAL A N 1
ATOM 637 C CA . VAL A 1 82 ? -17.683 -4.986 11.833 1.00 96.75 82 VAL A CA 1
ATOM 638 C C . VAL A 1 82 ? -17.015 -5.273 13.178 1.00 96.75 82 VAL A C 1
ATOM 640 O O . VAL A 1 82 ? -16.392 -4.376 13.747 1.00 96.75 82 VAL A O 1
ATOM 643 N N . GLU A 1 83 ? -17.069 -6.515 13.662 1.00 97.06 83 GLU A N 1
ATOM 644 C CA . GLU A 1 83 ? -16.397 -6.927 14.899 1.00 97.06 83 GLU A CA 1
ATOM 645 C C . GLU A 1 83 ? -14.880 -6.714 14.823 1.00 97.06 83 GLU A C 1
ATOM 647 O O . GLU A 1 83 ? -14.282 -6.177 15.760 1.00 97.06 83 GLU A O 1
ATOM 652 N N . GLY A 1 84 ? -14.259 -7.074 13.695 1.00 95.44 84 GLY A N 1
ATOM 653 C CA . GLY A 1 84 ? -12.834 -6.861 13.451 1.00 95.44 84 GLY A CA 1
ATOM 654 C C . GLY A 1 84 ? -12.437 -5.385 13.522 1.00 95.44 84 GLY A C 1
ATOM 655 O O . GLY A 1 84 ? -11.495 -5.036 14.235 1.00 95.44 84 GLY A O 1
ATOM 656 N N . VAL A 1 85 ? -13.188 -4.506 12.851 1.00 95.00 85 VAL A N 1
ATOM 657 C CA . VAL A 1 85 ? -12.945 -3.053 12.853 1.00 95.00 85 VAL A CA 1
ATOM 658 C C . VAL A 1 85 ? -13.148 -2.453 14.245 1.00 95.00 85 VAL A C 1
ATOM 660 O O . VAL A 1 85 ? -12.324 -1.656 14.701 1.00 95.00 85 VAL A O 1
ATOM 663 N N . MET A 1 86 ? -14.202 -2.854 14.963 1.00 95.56 86 MET A N 1
ATOM 664 C CA . MET A 1 86 ? -14.430 -2.387 16.334 1.00 95.56 86 MET A CA 1
ATOM 665 C C . MET A 1 86 ? -13.297 -2.815 17.266 1.00 95.56 86 MET A C 1
ATOM 667 O O . MET A 1 86 ? -12.766 -1.989 18.011 1.00 95.56 86 MET A O 1
ATOM 671 N N . ARG A 1 87 ? -12.873 -4.082 17.188 1.00 96.06 87 ARG A N 1
ATOM 672 C CA . ARG A 1 87 ? -11.748 -4.597 17.974 1.00 96.06 87 ARG A CA 1
ATOM 673 C C . ARG A 1 87 ? -10.451 -3.860 17.651 1.00 96.06 87 ARG A C 1
ATOM 675 O O . ARG A 1 87 ? -9.724 -3.499 18.573 1.00 96.06 87 ARG A O 1
ATOM 682 N N . GLN A 1 88 ? -10.164 -3.620 16.372 1.00 93.94 88 GLN A N 1
ATOM 683 C CA . GLN A 1 88 ? -8.984 -2.867 15.949 1.00 93.94 88 GLN A CA 1
ATOM 684 C C . GLN A 1 88 ? -8.975 -1.459 16.553 1.00 93.94 88 GLN A C 1
ATOM 686 O O . GLN A 1 88 ? -7.951 -1.049 17.093 1.00 93.94 88 GLN A O 1
ATOM 691 N N . ARG A 1 89 ? -10.106 -0.740 16.512 1.00 92.88 89 ARG A N 1
ATOM 692 C CA . ARG A 1 89 ? -10.213 0.612 17.082 1.00 92.88 89 ARG A CA 1
ATOM 693 C C . ARG A 1 89 ? -9.945 0.613 18.586 1.00 92.88 89 ARG A C 1
ATOM 695 O O . ARG A 1 89 ? -9.140 1.412 19.047 1.00 92.88 89 ARG A O 1
ATOM 702 N N . VAL A 1 90 ? -10.544 -0.325 19.325 1.00 95.25 90 VAL A N 1
ATOM 703 C CA . VAL A 1 90 ? -10.303 -0.472 20.771 1.00 95.25 90 VAL A CA 1
ATOM 704 C C . VAL A 1 90 ? -8.821 -0.717 21.055 1.00 95.25 90 VAL A C 1
ATOM 706 O O . VAL A 1 90 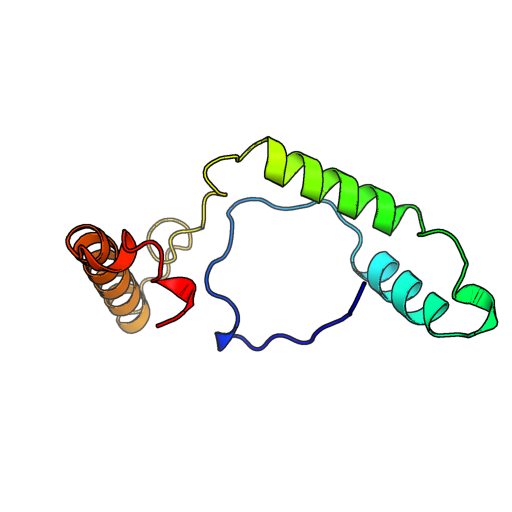? -8.239 -0.022 21.880 1.00 95.25 90 VAL A O 1
ATOM 709 N N . LEU A 1 91 ? -8.189 -1.657 20.345 1.00 93.12 91 LEU A N 1
ATOM 710 C CA . LEU A 1 91 ? -6.765 -1.957 20.528 1.00 93.12 91 LEU A CA 1
ATOM 711 C C . LEU A 1 91 ? -5.873 -0.752 20.206 1.00 93.12 91 LEU A C 1
ATOM 713 O O . LEU A 1 91 ? -4.917 -0.485 20.930 1.00 93.12 91 LEU A O 1
ATOM 717 N N . GLN A 1 92 ? -6.187 -0.015 19.141 1.00 90.06 92 GLN A N 1
ATOM 718 C CA . GLN A 1 92 ? -5.437 1.173 18.746 1.00 90.06 92 GLN A CA 1
ATOM 719 C C . GLN A 1 92 ? -5.563 2.308 19.766 1.00 90.06 92 GLN A C 1
ATOM 721 O O . GLN A 1 92 ? -4.590 3.023 20.007 1.00 90.06 92 GLN A O 1
ATOM 726 N N . ASP A 1 93 ? -6.736 2.477 20.370 1.00 91.00 93 ASP A N 1
ATOM 727 C CA . ASP A 1 93 ? -6.926 3.462 21.429 1.00 91.00 93 ASP A CA 1
ATOM 728 C C . ASP A 1 93 ? -6.199 3.048 22.708 1.00 91.00 93 ASP A C 1
ATOM 730 O O . ASP A 1 93 ? -5.471 3.865 23.266 1.00 91.00 93 ASP A O 1
ATOM 734 N N . SER A 1 94 ? -6.283 1.773 23.103 1.00 90.69 94 SER A N 1
ATOM 735 C CA . SER A 1 94 ? -5.549 1.256 24.263 1.00 90.69 94 SER A CA 1
ATOM 736 C C . SER A 1 94 ? -4.032 1.368 24.110 1.00 90.69 94 SER A C 1
ATOM 738 O O . SER A 1 94 ? -3.349 1.564 25.107 1.00 90.69 94 SER A O 1
ATOM 740 N N . LEU A 1 95 ? -3.485 1.278 22.887 1.00 86.69 95 LEU A N 1
ATOM 741 C CA . LEU A 1 95 ? -2.042 1.417 22.639 1.00 86.69 95 LEU A CA 1
ATOM 742 C C . LEU A 1 95 ? -1.465 2.742 23.162 1.00 86.69 95 LEU A C 1
ATOM 744 O O . LEU A 1 95 ? -0.307 2.767 23.570 1.00 86.69 95 LEU A O 1
ATOM 748 N N . LYS A 1 96 ? -2.261 3.817 23.186 1.00 83.50 96 LYS A N 1
ATOM 749 C CA . LYS A 1 96 ? -1.836 5.147 23.659 1.00 83.50 96 LYS A CA 1
ATOM 750 C C . LYS A 1 96 ? -1.521 5.173 25.157 1.00 83.50 96 LYS A C 1
ATOM 752 O O . LYS A 1 96 ? -0.758 6.026 25.593 1.00 83.50 96 LYS A O 1
ATOM 757 N N . ASP A 1 97 ? -2.088 4.244 25.923 1.00 85.62 97 ASP A N 1
ATOM 758 C CA . ASP A 1 97 ? -1.926 4.181 27.377 1.00 85.62 97 ASP A CA 1
ATOM 759 C C . ASP A 1 97 ? -0.675 3.380 27.793 1.00 85.62 97 ASP A C 1
ATOM 761 O O . ASP A 1 97 ? -0.243 3.406 28.952 1.00 85.62 97 ASP A O 1
ATOM 765 N N . PHE A 1 98 ? -0.052 2.665 26.850 1.00 81.50 98 PHE A N 1
ATOM 766 C CA . PHE A 1 98 ? 1.174 1.921 27.113 1.00 81.50 98 PHE A CA 1
ATOM 767 C C . PHE A 1 98 ? 2.377 2.865 27.116 1.00 81.50 98 PHE A C 1
ATOM 769 O O . PHE A 1 98 ? 2.608 3.624 26.187 1.00 81.50 98 PHE A O 1
ATOM 776 N N . HIS A 1 99 ? 3.209 2.778 28.150 1.00 69.81 99 HIS A N 1
ATOM 777 C CA . HIS A 1 99 ? 4.403 3.623 28.264 1.00 69.81 99 HIS A CA 1
ATOM 778 C C . HIS A 1 99 ? 5.618 3.032 27.525 1.00 69.81 99 HIS A C 1
ATOM 780 O O . HIS A 1 99 ? 6.598 3.733 27.279 1.00 69.81 99 HIS A O 1
ATOM 786 N N . CYS A 1 100 ? 5.564 1.750 27.141 1.00 73.12 100 CYS A N 1
ATOM 787 C CA . CYS A 1 100 ? 6.655 1.071 26.436 1.00 73.12 100 CYS A CA 1
ATOM 788 C C . CYS A 1 100 ? 6.866 1.592 25.008 1.00 73.12 100 CYS A C 1
ATOM 790 O O . CYS A 1 100 ? 8.008 1.644 24.564 1.00 73.12 100 CYS A O 1
ATOM 792 N N . ILE A 1 101 ? 5.815 2.064 24.327 1.00 66.81 101 ILE A N 1
ATOM 793 C CA . ILE A 1 101 ? 5.914 2.657 22.979 1.00 66.81 101 ILE A CA 1
ATOM 794 C C . ILE A 1 101 ? 6.676 3.994 22.960 1.00 66.81 101 ILE A C 1
ATOM 796 O O . ILE A 1 101 ? 7.035 4.486 21.894 1.00 66.81 101 ILE A O 1
ATOM 800 N N . HIS A 1 102 ? 6.934 4.582 24.132 1.00 68.62 102 HIS A N 1
ATOM 801 C CA . HIS A 1 102 ? 7.764 5.776 24.303 1.00 68.62 102 HIS A CA 1
ATOM 802 C C . HIS A 1 102 ? 9.199 5.445 24.731 1.00 68.62 102 HIS A C 1
ATOM 804 O O . HIS A 1 102 ? 10.013 6.355 24.895 1.00 68.62 102 HIS A O 1
ATOM 810 N N . SER A 1 103 ? 9.521 4.160 24.925 1.00 73.81 103 SER A N 1
ATOM 811 C CA . SER A 1 103 ? 10.882 3.739 25.238 1.00 73.81 103 SER A CA 1
ATOM 812 C C . SER A 1 103 ? 11.802 4.023 24.048 1.00 73.81 103 SER A C 1
ATOM 814 O O . SER A 1 103 ? 11.490 3.611 22.928 1.00 73.81 103 SER A O 1
ATOM 816 N N . PRO A 1 104 ? 12.975 4.643 24.260 1.00 73.94 104 PRO A N 1
ATOM 817 C CA . PRO A 1 104 ? 13.959 4.830 23.197 1.00 73.94 104 PRO A CA 1
ATOM 818 C C . PRO A 1 104 ? 14.496 3.501 22.638 1.00 73.94 104 PRO A C 1
ATOM 820 O O . PRO A 1 104 ? 15.033 3.489 21.535 1.00 73.94 104 PRO A O 1
ATOM 823 N N . THR A 1 105 ? 14.323 2.385 23.357 1.00 78.31 105 THR A N 1
ATOM 824 C CA . THR A 1 105 ? 14.716 1.034 22.920 1.00 78.31 105 THR A CA 1
ATOM 825 C C . THR A 1 105 ? 13.557 0.204 22.364 1.00 78.31 105 THR A C 1
ATOM 827 O O . THR A 1 105 ? 13.730 -0.986 22.130 1.00 78.31 105 THR A O 1
ATOM 830 N N . PHE A 1 106 ? 12.371 0.786 22.140 1.00 75.25 106 PHE A N 1
ATOM 831 C CA . PHE A 1 106 ? 11.181 0.037 21.708 1.00 75.25 106 PHE A CA 1
ATOM 832 C C . PHE A 1 106 ? 11.402 -0.782 20.421 1.00 75.25 106 PHE A C 1
ATOM 834 O O . PHE A 1 106 ? 10.857 -1.868 20.285 1.00 75.25 106 PHE A O 1
ATOM 841 N N . THR A 1 107 ? 12.238 -0.301 19.498 1.00 68.62 107 THR A N 1
ATOM 842 C CA . THR A 1 107 ? 12.568 -1.001 18.242 1.00 68.62 107 THR A CA 1
ATOM 843 C C . THR A 1 107 ? 13.507 -2.203 18.434 1.00 68.62 107 THR A C 1
ATOM 845 O O . THR A 1 107 ? 13.649 -3.016 17.525 1.00 68.62 107 THR A O 1
ATOM 848 N N . GLU A 1 108 ? 14.189 -2.289 19.580 1.00 70.94 108 GLU A N 1
ATOM 849 C CA . GLU A 1 108 ? 15.182 -3.326 19.906 1.00 70.94 108 GLU A CA 1
ATOM 850 C C . GLU A 1 108 ? 14.620 -4.440 20.810 1.00 70.94 108 GLU A C 1
ATOM 852 O O . GLU A 1 108 ? 15.317 -5.427 21.054 1.00 70.94 108 GLU A O 1
ATOM 857 N N . GLN A 1 109 ? 13.391 -4.279 21.319 1.00 56.16 109 GLN A N 1
ATOM 858 C CA . GLN A 1 109 ? 12.671 -5.260 22.145 1.00 56.16 109 GLN A CA 1
ATOM 859 C C . GLN A 1 109 ? 11.790 -6.177 21.293 1.00 56.16 109 GLN A C 1
ATOM 861 O O . GLN A 1 109 ? 11.693 -7.370 21.661 1.00 56.16 109 GLN A O 1
#

Foldseek 3Di:
DDDDDDDPVNDPFAFPDDDDADVVLQVVQVVQCVDPVCVPPPRDPRVVSVVVSVVVQCVVCVPDGHTDDCCPRVVDPPPVSVVVSVVVVVVVVVVVVDCLVVDPCSVVD

Organism: Cirrhinus mrigala (NCBI:txid683832)

InterPro domains:
  IPR025696 Exosome RNA helicase MTR4-like, beta-barrel domain [PF13234] (2-109)

pLDDT: mean 90.56, std 7.83, range [56.16, 97.31]

Secondary structure (DSSP, 8-state):
----PPPGGG----BS------HHHHHHHHHHHHSGGGTTSPPPHHHHHHHHHHHHHHHT-TT---B--TTTTS----HHHHHHHHHHHHHHHHHTT-SGGG-TTGGG-